Protein AF-A0A453RVG4-F1 (afdb_monomer)

Secondary structure (DSSP, 8-state):
---GGGSPPPEEE--HHHHHIIIIISTT-HHHHHHHHHGGGS-HHHHHHHHHHHHHT-GGG-SSHHHHHHHHHHHHHHHHHHSPP-SS--HHHHHHHHHHHHT----EEE---HHHHGGG--

pLDDT: mean 88.49, std 14.73, range [35.25, 98.69]

Radius of gyration: 17.5 Å; Cα contacts (8 Å, |Δi|>4): 106; chains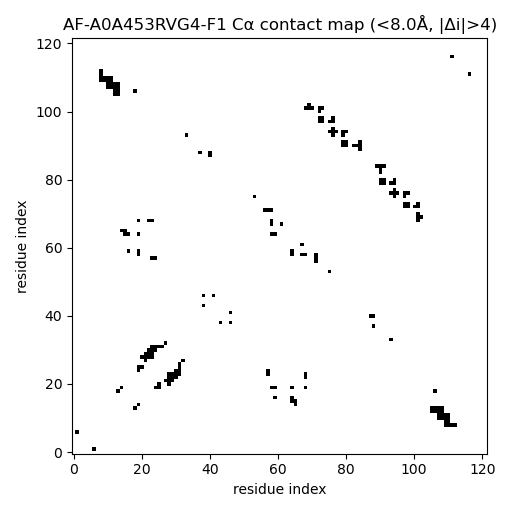: 1; bounding box: 36×41×45 Å

Foldseek 3Di:
DDDPVPDFFDKDWDDAPRLLCQDQNHDVHVVNVVLVLCVVPDDPVLSVVLVVVSVVLRLNPPPCSLLSSLVSLLVNLVSLVVDDDDPSHDSPVVSVVSNVVSPDPIDIDGDDDPVVVVVVPD

Sequence (122 aa):
FGDPKNAPPPLVRLTGRSLVSAIWKGEGSLVDELLQSIEHHVDEDVLTDLKDKIRLHDPSDSEDIEGDIRNSLLWLRDELRTLSCTYKCRHDAAADLIHMYAYTKCFFRARVSKSFLSFSQS

Solvent-accessible surface area (backbone atoms only — not comparable to full-atom values): 7192 Å² total; per-residue (Å²): 136,77,65,79,88,74,55,78,59,59,73,41,77,51,55,65,70,60,33,45,34,49,42,61,74,27,92,84,3,56,47,43,50,50,48,65,70,42,56,90,72,51,57,69,70,59,51,50,53,49,55,53,50,54,62,77,50,59,39,81,86,48,94,50,36,70,62,39,45,27,50,37,30,49,49,50,22,54,55,33,57,72,48,82,66,52,102,88,39,58,31,61,59,53,19,54,51,34,47,54,56,40,70,53,90,75,50,70,44,69,47,86,54,77,75,64,65,64,72,78,76,121

Mean predicted aligned error: 6.88 Å

Organism: Aegilops tauschii subsp. strangulata (NCBI:txid200361)

Structure (mmCIF, N/CA/C/O backbone):
data_AF-A0A453RVG4-F1
#
_entry.id   AF-A0A453RVG4-F1
#
loop_
_atom_site.group_PDB
_atom_site.id
_atom_site.type_symbol
_atom_site.label_atom_id
_atom_site.label_alt_id
_atom_site.label_comp_id
_atom_site.label_asym_id
_atom_site.label_entity_id
_atom_site.label_seq_id
_atom_site.pdbx_PDB_ins_code
_atom_site.Cartn_x
_atom_site.Cartn_y
_atom_site.Cartn_z
_atom_site.occupancy
_atom_site.B_iso_or_equiv
_atom_site.auth_seq_id
_atom_site.auth_comp_id
_atom_site.auth_asym_id
_atom_site.auth_atom_id
_atom_site.pdbx_PDB_model_num
ATOM 1 N N . PHE A 1 1 ? 18.967 -28.134 -22.139 1.00 50.00 1 PHE A N 1
ATOM 2 C CA . PHE A 1 1 ? 18.178 -26.890 -22.052 1.00 50.00 1 PHE A CA 1
ATOM 3 C C . PHE A 1 1 ? 17.138 -26.933 -23.163 1.00 50.00 1 PHE A C 1
ATOM 5 O O . PHE A 1 1 ? 17.523 -27.158 -24.302 1.00 50.00 1 PHE A O 1
ATOM 12 N N . GLY A 1 2 ? 15.850 -26.934 -22.799 1.00 63.25 2 GLY A N 1
ATOM 13 C CA . GLY A 1 2 ? 14.723 -27.284 -23.679 1.00 63.25 2 GLY A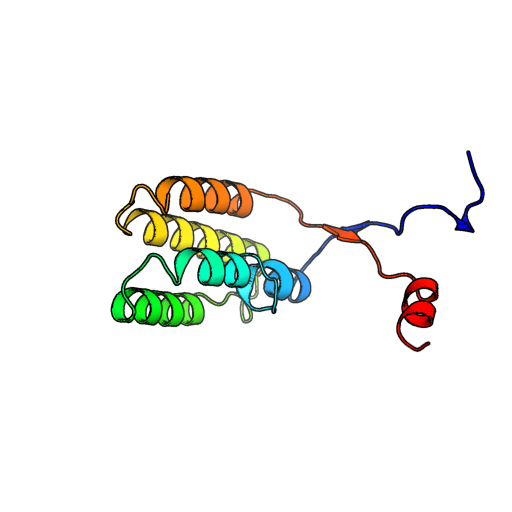 CA 1
ATOM 14 C C . GLY A 1 2 ? 14.350 -26.211 -24.707 1.00 63.25 2 GLY A C 1
ATOM 15 O O . GLY A 1 2 ? 14.928 -25.128 -24.706 1.00 63.25 2 GLY A O 1
ATOM 16 N N . ASP A 1 3 ? 13.392 -26.547 -25.579 1.00 73.56 3 ASP A N 1
ATOM 17 C CA . ASP A 1 3 ? 12.877 -25.692 -26.660 1.00 73.56 3 ASP A CA 1
ATOM 18 C C . ASP A 1 3 ? 12.598 -24.255 -26.158 1.00 73.56 3 ASP A C 1
ATOM 20 O O . ASP A 1 3 ? 11.823 -24.094 -25.208 1.00 73.56 3 ASP A O 1
ATOM 24 N N . PRO A 1 4 ? 13.183 -23.209 -26.780 1.00 69.19 4 PRO A N 1
ATOM 25 C CA . PRO A 1 4 ? 12.930 -21.804 -26.447 1.00 69.19 4 PRO A CA 1
ATOM 26 C C . PRO A 1 4 ? 11.446 -21.423 -26.401 1.00 69.19 4 PRO A C 1
ATOM 28 O O . PRO A 1 4 ? 11.079 -20.479 -25.704 1.00 69.19 4 PRO A O 1
ATOM 31 N N . LYS A 1 5 ? 10.580 -22.158 -27.111 1.00 71.19 5 LYS A N 1
ATOM 32 C CA . LYS A 1 5 ? 9.122 -21.961 -27.092 1.00 71.19 5 LYS A CA 1
ATOM 33 C C . LYS A 1 5 ? 8.468 -22.321 -25.754 1.00 71.19 5 LYS A C 1
ATOM 35 O O . LYS A 1 5 ? 7.394 -21.807 -25.464 1.00 71.19 5 LYS A O 1
ATOM 40 N N . ASN A 1 6 ? 9.116 -23.161 -24.947 1.00 73.31 6 ASN A N 1
ATOM 41 C CA . ASN A 1 6 ? 8.640 -23.598 -23.631 1.00 73.31 6 ASN A CA 1
ATOM 42 C C . ASN A 1 6 ? 9.287 -22.817 -22.475 1.00 73.31 6 ASN A C 1
ATOM 44 O O . ASN A 1 6 ? 9.089 -23.165 -21.311 1.00 73.31 6 ASN A O 1
ATOM 48 N N . ALA A 1 7 ? 10.094 -21.792 -22.768 1.00 74.62 7 ALA A N 1
ATOM 49 C CA . ALA A 1 7 ? 10.705 -20.974 -21.731 1.00 74.62 7 ALA A CA 1
ATOM 50 C C . ALA A 1 7 ? 9.638 -20.130 -21.003 1.00 74.62 7 ALA A C 1
ATOM 52 O O . ALA A 1 7 ? 8.734 -19.593 -21.655 1.00 74.62 7 ALA A O 1
ATOM 53 N N . PRO A 1 8 ? 9.729 -19.977 -19.666 1.00 75.06 8 PRO A N 1
ATOM 54 C C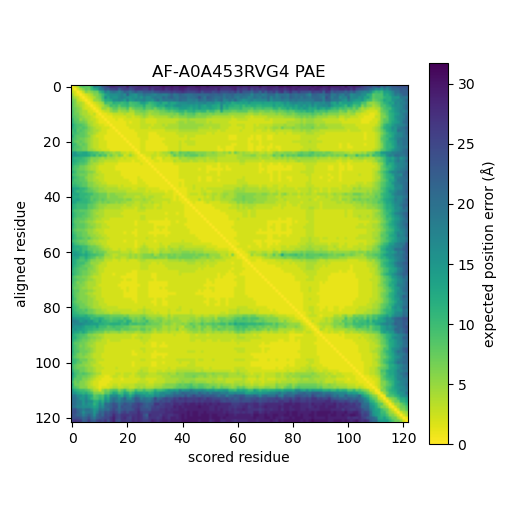A . PRO A 1 8 ? 8.829 -19.100 -18.933 1.00 75.06 8 PRO A CA 1
ATOM 55 C C . PRO A 1 8 ? 8.965 -17.657 -19.446 1.00 75.06 8 PRO A C 1
ATOM 57 O O . PRO A 1 8 ? 10.058 -17.252 -19.862 1.00 75.06 8 PRO A O 1
ATOM 60 N N . PRO A 1 9 ? 7.882 -16.863 -19.428 1.00 82.94 9 PRO A N 1
ATOM 61 C CA . PRO A 1 9 ? 7.944 -15.504 -19.935 1.00 82.94 9 PRO A CA 1
ATOM 62 C C . PRO A 1 9 ? 8.956 -14.653 -19.151 1.00 82.94 9 PRO A C 1
ATOM 64 O O . PRO A 1 9 ? 9.092 -14.823 -17.937 1.00 82.94 9 PRO A O 1
ATOM 67 N N . PRO A 1 10 ? 9.659 -13.715 -19.811 1.00 86.25 10 PRO A N 1
ATOM 68 C CA . PRO A 1 10 ? 10.669 -12.905 -19.144 1.00 86.25 10 PRO A CA 1
ATOM 69 C C . PRO A 1 10 ? 10.037 -11.997 -18.083 1.00 86.25 10 PRO A C 1
ATOM 71 O O . PRO A 1 10 ? 8.952 -11.449 -18.288 1.00 86.25 10 PRO A O 1
ATOM 74 N N . LEU A 1 11 ? 10.739 -11.804 -16.967 1.00 91.06 11 LEU A N 1
ATOM 75 C CA . LEU A 1 11 ? 10.361 -10.837 -15.938 1.00 91.06 11 LEU A CA 1
ATOM 76 C C . LEU A 1 11 ? 10.737 -9.419 -16.378 1.00 91.06 11 LEU A C 1
ATOM 78 O O . LEU A 1 11 ? 11.821 -9.185 -16.912 1.00 91.06 11 LEU A O 1
ATOM 82 N N . VAL A 1 12 ? 9.846 -8.467 -16.123 1.00 92.75 12 VAL A N 1
ATOM 83 C CA . VAL A 1 12 ? 10.044 -7.043 -16.402 1.00 92.75 12 VAL A CA 1
ATOM 84 C C . VAL A 1 12 ? 9.914 -6.277 -15.095 1.00 92.75 12 VAL A C 1
ATOM 86 O O . VAL A 1 12 ? 8.958 -6.495 -14.348 1.00 92.75 12 VAL A O 1
ATOM 89 N N . ARG A 1 13 ? 10.876 -5.391 -14.813 1.00 94.75 13 ARG A N 1
ATOM 90 C CA . ARG A 1 13 ? 10.814 -4.499 -13.651 1.00 94.75 13 ARG A CA 1
ATOM 91 C C . ARG A 1 13 ? 9.668 -3.503 -13.832 1.00 94.75 13 ARG A C 1
ATOM 93 O O . ARG A 1 13 ? 9.552 -2.886 -14.889 1.00 94.75 13 ARG A O 1
ATOM 100 N N . LEU A 1 14 ? 8.854 -3.338 -12.798 1.00 94.75 14 LEU A N 1
ATOM 101 C CA . LEU A 1 14 ? 7.820 -2.315 -12.729 1.00 94.75 14 LEU A CA 1
ATOM 102 C C . LEU A 1 14 ? 8.445 -0.974 -12.343 1.00 94.75 14 LEU A C 1
ATOM 104 O O . LEU A 1 14 ? 9.258 -0.902 -11.422 1.00 94.75 14 LEU A O 1
ATOM 108 N N . THR A 1 15 ? 8.053 0.080 -13.054 1.00 92.56 15 THR A N 1
ATOM 109 C CA . THR A 1 15 ? 8.484 1.463 -12.809 1.00 92.56 15 THR A CA 1
ATOM 110 C C . THR A 1 15 ? 7.338 2.439 -13.093 1.00 92.56 15 THR A C 1
ATOM 112 O O . THR A 1 15 ? 6.368 2.105 -13.793 1.00 92.56 15 THR A O 1
ATOM 115 N N . GLY A 1 16 ? 7.433 3.650 -12.535 1.00 93.12 16 GLY A N 1
ATOM 116 C CA . GLY A 1 16 ? 6.469 4.733 -12.745 1.00 93.12 16 GLY A CA 1
ATOM 117 C C . GLY A 1 16 ? 5.013 4.297 -12.541 1.00 93.12 16 GLY A C 1
ATOM 118 O O . GLY A 1 16 ? 4.688 3.584 -11.595 1.00 93.12 16 GLY A O 1
ATOM 119 N N . ARG A 1 17 ? 4.125 4.654 -13.479 1.00 92.31 17 ARG A N 1
ATOM 120 C CA . ARG A 1 17 ? 2.685 4.335 -13.392 1.00 92.31 17 ARG A CA 1
ATOM 121 C C . ARG A 1 17 ? 2.366 2.842 -13.272 1.00 92.31 17 ARG A C 1
ATOM 123 O O . ARG A 1 17 ? 1.385 2.486 -12.630 1.00 92.31 17 ARG A O 1
ATOM 130 N N . SER A 1 18 ? 3.171 1.967 -13.881 1.00 93.44 18 SER A N 1
ATOM 131 C CA . SER A 1 18 ? 2.948 0.514 -13.785 1.00 93.44 18 SER A CA 1
ATOM 132 C C . SER A 1 18 ? 3.202 -0.015 -12.373 1.00 93.44 18 SER A C 1
ATOM 134 O O . SER A 1 18 ? 2.515 -0.931 -11.930 1.00 93.44 18 SER A O 1
ATOM 136 N N . LEU A 1 19 ? 4.147 0.602 -11.657 1.00 95.50 19 LEU A N 1
ATOM 137 C CA . LEU A 1 19 ? 4.419 0.302 -10.260 1.00 95.50 19 LEU A CA 1
ATOM 138 C C . LEU A 1 19 ? 3.280 0.815 -9.368 1.00 95.50 19 LEU A C 1
ATOM 140 O O . LEU A 1 19 ? 2.751 0.042 -8.577 1.00 95.50 19 LEU A O 1
ATOM 144 N N . VAL A 1 20 ? 2.827 2.060 -9.570 1.00 96.44 20 VAL A N 1
ATOM 145 C CA . VAL A 1 20 ? 1.664 2.616 -8.848 1.00 96.44 20 VAL A CA 1
ATOM 146 C C . VAL A 1 20 ? 0.424 1.744 -9.044 1.00 96.44 20 VAL A C 1
ATOM 148 O O . VAL A 1 20 ? -0.274 1.430 -8.087 1.00 96.44 20 VAL A O 1
ATOM 151 N N . SER A 1 21 ? 0.162 1.295 -10.273 1.00 95.44 21 SER A N 1
ATOM 152 C CA . SER A 1 21 ? -0.977 0.418 -10.560 1.00 95.44 21 SER A CA 1
ATOM 153 C C . SER A 1 21 ? -0.874 -0.935 -9.859 1.00 95.44 21 SER A C 1
ATOM 155 O O . SER A 1 21 ? -1.900 -1.464 -9.455 1.00 95.44 21 SER A O 1
ATOM 157 N N . ALA A 1 22 ? 0.323 -1.512 -9.742 1.00 95.38 22 ALA A N 1
ATOM 158 C CA . ALA A 1 22 ? 0.505 -2.817 -9.110 1.00 95.38 22 ALA A CA 1
ATOM 159 C C . ALA A 1 22 ? 0.464 -2.750 -7.577 1.00 95.38 22 ALA A C 1
ATOM 161 O O . ALA A 1 22 ? 0.123 -3.735 -6.931 1.00 95.38 22 ALA A O 1
ATOM 162 N N . ILE A 1 23 ? 0.822 -1.606 -6.993 1.00 96.94 23 ILE A N 1
ATOM 163 C CA . ILE A 1 23 ? 0.916 -1.456 -5.540 1.00 96.94 23 ILE A CA 1
ATOM 164 C C . ILE A 1 23 ? -0.310 -0.747 -4.956 1.00 96.94 23 ILE A C 1
ATOM 166 O O . ILE A 1 23 ? -0.839 -1.227 -3.963 1.00 96.94 23 ILE A O 1
ATOM 170 N N . TRP A 1 24 ? -0.773 0.355 -5.555 1.00 97.12 24 TRP A N 1
ATOM 171 C CA . TRP A 1 24 ? -1.694 1.291 -4.895 1.00 97.12 24 TRP A CA 1
ATOM 172 C C . TRP A 1 24 ? -3.141 1.285 -5.410 1.00 97.12 24 TRP A C 1
ATOM 174 O O . TRP A 1 24 ? -4.056 1.375 -4.601 1.00 97.12 24 TRP A O 1
ATOM 184 N N . LYS A 1 25 ? -3.374 1.246 -6.734 1.00 90.06 25 LYS A N 1
ATOM 185 C CA . LYS A 1 25 ? -4.696 1.622 -7.301 1.00 90.06 25 LYS A CA 1
ATOM 186 C C . LYS A 1 25 ? -5.269 0.743 -8.417 1.00 90.06 25 LYS A C 1
ATOM 188 O O . LYS A 1 25 ? -6.232 1.132 -9.073 1.00 90.06 25 LYS A O 1
ATOM 193 N N . GLY A 1 26 ? -4.651 -0.397 -8.701 1.00 87.00 26 GLY A N 1
ATOM 194 C CA . GLY A 1 26 ? -5.191 -1.375 -9.648 1.00 87.00 26 GLY A CA 1
ATOM 195 C C . GLY A 1 26 ? -6.088 -2.393 -8.952 1.00 87.00 26 GLY A C 1
ATOM 196 O O . GLY A 1 26 ? -5.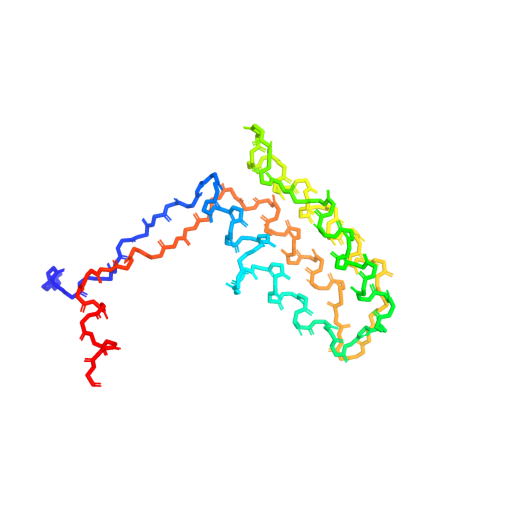876 -2.694 -7.779 1.00 87.00 26 GLY A O 1
ATOM 197 N N . GLU A 1 27 ? -7.038 -2.964 -9.689 1.00 92.88 27 GLU A N 1
ATOM 198 C CA . GLU A 1 27 ? -7.666 -4.226 -9.284 1.00 92.88 27 GLU A CA 1
ATOM 199 C C . GLU A 1 27 ? -6.575 -5.293 -9.113 1.00 92.88 27 GLU A C 1
ATOM 201 O O . GLU A 1 27 ? -5.703 -5.444 -9.982 1.00 92.88 27 GLU A O 1
ATOM 206 N N . GLY A 1 28 ? -6.588 -5.983 -7.972 1.00 94.25 28 GLY A N 1
ATOM 207 C CA . GLY A 1 28 ? -5.533 -6.929 -7.603 1.00 94.25 28 GLY A CA 1
ATOM 208 C C . GLY A 1 28 ? -4.187 -6.254 -7.317 1.00 94.25 28 GLY A C 1
ATOM 209 O O . GLY A 1 28 ? -3.131 -6.874 -7.439 1.00 94.25 28 GLY A O 1
ATOM 210 N N . SER A 1 29 ? -4.191 -4.954 -7.009 1.00 96.75 29 SER A N 1
ATOM 211 C CA . SER A 1 29 ? -3.018 -4.309 -6.422 1.00 96.75 29 SER A CA 1
ATOM 212 C C . SER A 1 29 ? -2.850 -4.728 -4.968 1.00 96.75 29 SER A C 1
ATOM 214 O O . SER A 1 29 ? -3.802 -5.148 -4.316 1.00 96.75 29 SER A O 1
ATOM 216 N N . LEU A 1 30 ? -1.639 -4.562 -4.435 1.00 97.12 30 LEU A N 1
ATOM 217 C CA . LEU A 1 30 ? -1.350 -4.883 -3.036 1.00 97.12 30 LEU A CA 1
ATOM 218 C C . LEU A 1 30 ? -2.338 -4.217 -2.061 1.00 97.12 30 LEU A C 1
ATOM 220 O O . LEU A 1 30 ? -2.821 -4.867 -1.137 1.00 97.12 30 LEU A O 1
ATOM 224 N N . VAL A 1 31 ? -2.617 -2.924 -2.248 1.00 97.75 31 VAL A N 1
ATOM 225 C CA . VAL A 1 31 ? -3.528 -2.169 -1.374 1.00 97.75 31 VAL A CA 1
ATOM 226 C C . VAL A 1 31 ? -4.982 -2.610 -1.556 1.00 97.75 31 VAL A C 1
ATOM 228 O O . VAL A 1 31 ? -5.705 -2.703 -0.568 1.00 97.75 31 VAL A O 1
ATOM 231 N N . ASP A 1 32 ? -5.399 -2.931 -2.781 1.00 97.00 32 ASP A N 1
ATOM 232 C CA . ASP A 1 32 ? -6.739 -3.460 -3.060 1.00 97.00 32 ASP A CA 1
ATOM 233 C C . ASP A 1 32 ? -6.963 -4.820 -2.375 1.00 97.00 32 ASP A C 1
ATOM 235 O O . ASP A 1 32 ? -7.914 -4.982 -1.611 1.00 97.00 32 ASP A O 1
ATOM 239 N N . GLU A 1 33 ? -6.034 -5.768 -2.542 1.00 96.62 33 GLU A N 1
ATOM 240 C CA . GLU A 1 33 ? -6.111 -7.085 -1.895 1.00 96.62 33 GLU A CA 1
ATOM 241 C C . GLU A 1 33 ? -6.072 -6.979 -0.364 1.00 96.62 33 GLU A C 1
ATOM 243 O O . GLU A 1 33 ? -6.812 -7.676 0.337 1.00 96.62 33 GLU A O 1
ATOM 248 N N . LEU A 1 34 ? -5.249 -6.071 0.173 1.00 95.69 34 LEU A N 1
ATOM 249 C CA . LEU A 1 34 ? -5.224 -5.787 1.604 1.00 95.69 34 LEU A CA 1
ATOM 250 C C . LEU A 1 34 ? -6.595 -5.302 2.090 1.00 95.69 34 LEU A C 1
ATOM 252 O O . LEU A 1 34 ? -7.103 -5.840 3.075 1.00 95.69 34 LEU A O 1
ATOM 256 N N . LEU A 1 35 ? -7.198 -4.317 1.418 1.00 95.00 35 LEU A N 1
ATOM 257 C CA . LEU A 1 35 ? -8.502 -3.773 1.801 1.00 95.00 35 LEU A CA 1
ATOM 258 C C . LEU A 1 35 ? -9.590 -4.849 1.773 1.00 95.00 35 LEU A C 1
ATOM 260 O O . LEU A 1 35 ? -10.333 -4.978 2.745 1.00 95.00 35 LEU A O 1
ATOM 264 N N . GLN A 1 36 ? -9.630 -5.669 0.722 1.00 94.06 36 GLN A N 1
ATOM 265 C CA . GLN A 1 36 ? -10.562 -6.798 0.619 1.00 94.06 36 GLN A CA 1
ATOM 266 C C . GLN A 1 36 ? -10.373 -7.803 1.766 1.00 94.06 36 GLN A C 1
ATOM 268 O O . GLN A 1 36 ? -11.348 -8.323 2.314 1.00 94.06 36 GLN A O 1
ATOM 273 N N . SER A 1 37 ? -9.123 -8.054 2.173 1.00 91.56 37 SER A N 1
ATOM 274 C CA . SER A 1 37 ? -8.819 -8.990 3.260 1.00 91.56 37 SER A CA 1
ATOM 275 C C . SER A 1 37 ? -9.266 -8.497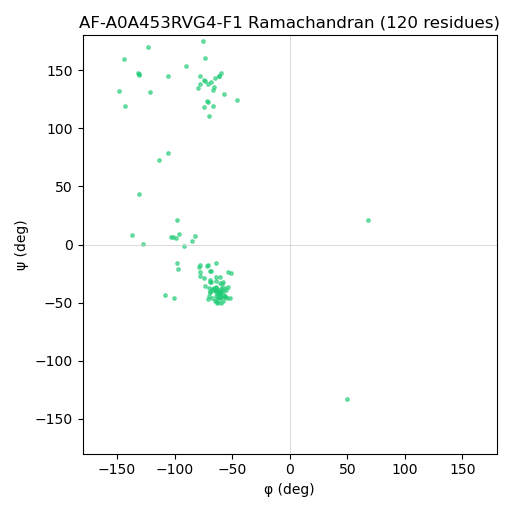 4.641 1.00 91.56 37 SER A C 1
ATOM 277 O O . SER A 1 37 ? -9.619 -9.317 5.487 1.00 91.56 37 SER A O 1
ATOM 279 N N . ILE A 1 38 ? -9.284 -7.179 4.879 1.00 91.38 38 ILE A N 1
ATOM 280 C CA . ILE A 1 38 ? -9.659 -6.600 6.180 1.00 91.38 38 ILE A CA 1
ATOM 281 C C . ILE A 1 38 ? -11.112 -6.123 6.247 1.00 91.38 38 ILE A C 1
ATOM 283 O O . ILE A 1 38 ? -11.621 -5.923 7.346 1.00 91.38 38 ILE A O 1
ATOM 287 N N . GLU A 1 39 ? -11.791 -5.964 5.109 1.00 92.44 39 GLU A N 1
ATOM 288 C CA . GLU A 1 39 ? -13.147 -5.401 5.010 1.00 92.44 39 GLU A CA 1
ATOM 289 C C . GLU A 1 39 ? -14.169 -6.100 5.918 1.00 92.44 39 GLU A C 1
ATOM 291 O O . GLU A 1 39 ? -14.999 -5.448 6.539 1.00 92.44 39 GLU A O 1
ATOM 296 N N . HIS A 1 40 ? -14.064 -7.420 6.082 1.00 89.81 40 HIS A N 1
ATOM 297 C CA . HIS A 1 40 ? -14.975 -8.213 6.920 1.00 89.81 40 HIS A CA 1
ATOM 298 C C . HIS A 1 40 ? -14.583 -8.244 8.408 1.00 89.81 40 HIS A C 1
ATOM 300 O O . HIS A 1 40 ? -15.165 -8.990 9.205 1.00 89.81 40 HIS A O 1
ATOM 306 N N . HIS A 1 41 ? -13.532 -7.519 8.779 1.00 90.75 41 HIS A N 1
ATOM 307 C CA . HIS A 1 41 ? -12.895 -7.591 10.091 1.00 90.75 41 HIS A CA 1
ATOM 308 C C . HIS A 1 41 ? -12.755 -6.231 10.775 1.00 90.75 41 HIS A C 1
ATOM 310 O O . HIS A 1 41 ? -12.239 -6.177 11.891 1.00 90.75 41 HIS A O 1
ATOM 316 N N . VAL A 1 42 ? -13.223 -5.165 10.128 1.00 90.94 42 VAL A N 1
ATOM 317 C CA . VAL A 1 42 ? -13.145 -3.778 10.588 1.00 90.94 42 VAL A CA 1
ATOM 318 C C . VAL A 1 42 ? -14.532 -3.145 10.462 1.00 90.94 42 VAL A C 1
ATOM 320 O O . VAL A 1 42 ? -15.290 -3.498 9.560 1.00 90.94 42 VAL A O 1
ATOM 323 N N . ASP A 1 43 ? -14.871 -2.226 11.367 1.00 93.00 43 ASP A N 1
ATOM 324 C CA . ASP A 1 43 ? -16.130 -1.478 11.305 1.00 93.00 43 ASP A CA 1
ATOM 325 C C . ASP A 1 43 ? -16.218 -0.640 10.017 1.00 93.00 43 ASP A C 1
ATOM 327 O O . ASP A 1 43 ? -15.219 -0.086 9.552 1.00 93.00 43 ASP A O 1
ATOM 331 N N . GLU A 1 44 ? -17.422 -0.510 9.454 1.00 94.38 44 GLU A N 1
ATOM 332 C CA . GLU A 1 44 ? -17.653 0.154 8.161 1.00 94.38 44 GLU A CA 1
ATOM 333 C C . GLU A 1 44 ? -17.172 1.614 8.143 1.00 94.38 44 GLU A C 1
ATOM 335 O O . GLU A 1 44 ? -16.539 2.043 7.176 1.00 94.38 44 GLU A O 1
ATOM 340 N N . ASP A 1 45 ? -17.394 2.357 9.230 1.00 96.00 45 ASP A N 1
ATOM 341 C CA . ASP A 1 45 ? -16.942 3.747 9.362 1.00 96.00 45 ASP A CA 1
ATOM 342 C C . ASP A 1 45 ? -15.408 3.848 9.353 1.00 96.00 45 ASP A C 1
ATOM 344 O O . ASP A 1 45 ? -14.835 4.713 8.690 1.00 96.00 45 ASP A O 1
ATOM 348 N N . VAL A 1 46 ? -14.728 2.923 10.040 1.00 94.25 46 VAL A N 1
ATOM 349 C CA . VAL A 1 46 ? -13.259 2.863 10.096 1.00 94.25 46 VAL A CA 1
ATOM 350 C C . VAL A 1 46 ? -12.687 2.463 8.737 1.00 94.25 46 VAL A C 1
ATOM 352 O O . VAL A 1 46 ? -11.697 3.036 8.282 1.00 94.25 46 VAL A O 1
ATOM 355 N N . LEU A 1 47 ? -13.319 1.504 8.056 1.00 95.19 47 LEU A N 1
ATOM 356 C CA . LEU A 1 47 ? -12.926 1.099 6.710 1.00 95.19 47 LEU A CA 1
ATOM 357 C C . LEU A 1 47 ? -13.117 2.238 5.699 1.00 95.19 47 LEU A C 1
ATOM 359 O O . LEU A 1 47 ? -12.280 2.414 4.814 1.00 95.19 47 LEU A O 1
ATOM 363 N N . THR A 1 48 ? -14.202 3.001 5.824 1.00 96.81 48 THR A N 1
ATOM 364 C CA . THR A 1 48 ? -14.490 4.152 4.961 1.00 96.81 48 THR A CA 1
ATOM 365 C C . THR A 1 48 ? -13.452 5.254 5.156 1.00 96.81 48 THR A C 1
ATOM 367 O O . THR A 1 48 ? -12.850 5.687 4.175 1.00 96.81 48 THR A O 1
ATOM 370 N N . ASP A 1 49 ? -13.150 5.622 6.405 1.00 96.94 49 ASP A N 1
ATOM 371 C CA . ASP A 1 49 ? -12.084 6.582 6.731 1.00 96.94 49 ASP A CA 1
ATOM 372 C C . ASP A 1 49 ? -10.720 6.132 6.180 1.00 96.94 49 ASP A C 1
ATOM 374 O O . ASP A 1 49 ? -10.007 6.909 5.541 1.00 96.94 49 ASP A O 1
ATOM 378 N N . LEU A 1 50 ? -10.376 4.849 6.337 1.00 96.62 50 LEU A N 1
ATOM 379 C CA . LEU A 1 50 ? -9.142 4.295 5.783 1.00 96.62 50 LEU A CA 1
ATOM 380 C C . LEU A 1 50 ? -9.109 4.383 4.248 1.00 96.62 50 LEU A C 1
ATOM 382 O O . LEU A 1 50 ? -8.092 4.791 3.683 1.00 96.62 50 LEU A O 1
ATOM 386 N N . LYS A 1 51 ? -10.206 4.027 3.563 1.00 96.81 51 LYS A N 1
ATOM 387 C CA . LYS A 1 51 ? -10.327 4.131 2.097 1.00 96.81 51 LYS A CA 1
ATOM 388 C C . LYS A 1 51 ? -10.159 5.584 1.631 1.00 96.81 51 LYS A C 1
ATOM 390 O O . LYS A 1 51 ? -9.472 5.815 0.633 1.00 96.81 51 LYS A O 1
ATOM 395 N N . ASP A 1 52 ? -10.723 6.553 2.347 1.00 97.81 52 ASP A N 1
AT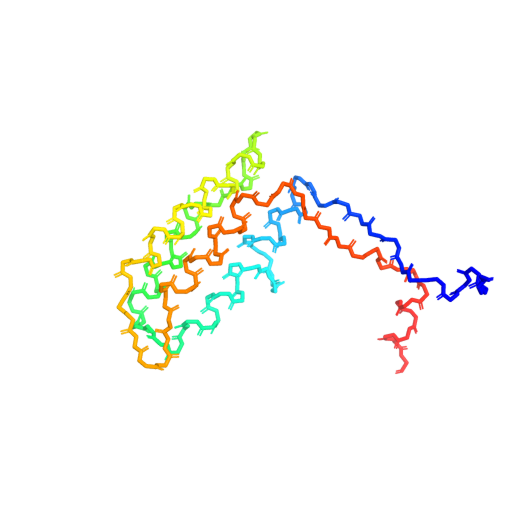OM 396 C CA . ASP A 1 52 ? -10.590 7.977 2.025 1.00 97.81 52 ASP A CA 1
ATOM 397 C C . ASP A 1 52 ? -9.159 8.478 2.228 1.00 97.81 52 ASP A C 1
ATOM 399 O O . ASP A 1 52 ? -8.587 9.106 1.333 1.00 97.81 52 ASP A O 1
ATOM 403 N N . LYS A 1 53 ? -8.523 8.129 3.348 1.00 97.81 53 LYS A N 1
ATOM 404 C CA . LYS A 1 53 ? -7.116 8.463 3.586 1.00 97.81 53 LYS A CA 1
ATOM 405 C C . LYS A 1 53 ? -6.191 7.832 2.541 1.00 97.81 53 LYS A C 1
ATOM 407 O O . LYS A 1 53 ? -5.328 8.516 2.003 1.00 97.81 53 LYS A O 1
ATOM 412 N N . ILE A 1 54 ? -6.397 6.565 2.170 1.00 97.31 54 ILE A N 1
ATOM 413 C CA . ILE A 1 54 ? -5.613 5.897 1.113 1.00 97.31 54 ILE A CA 1
ATOM 414 C C . ILE A 1 54 ? -5.684 6.672 -0.212 1.00 97.31 54 ILE A C 1
ATOM 416 O O . ILE A 1 54 ? -4.676 6.783 -0.913 1.00 97.31 54 ILE A O 1
ATOM 420 N N . ARG A 1 55 ? -6.839 7.258 -0.553 1.00 96.38 55 ARG A N 1
ATOM 421 C CA . ARG A 1 55 ? -6.971 8.106 -1.752 1.00 96.38 55 ARG A CA 1
ATOM 422 C C . ARG A 1 55 ? -6.145 9.387 -1.655 1.00 96.38 55 ARG A C 1
ATOM 424 O O . ARG A 1 55 ? -5.577 9.806 -2.656 1.00 96.38 55 ARG A O 1
ATOM 431 N N . LEU A 1 56 ? -6.054 9.990 -0.469 1.00 96.81 56 LEU A N 1
ATOM 432 C CA . LEU A 1 56 ? -5.236 11.187 -0.231 1.00 96.81 56 LEU A CA 1
ATOM 433 C C . LEU A 1 56 ? -3.728 10.906 -0.306 1.00 96.81 56 LEU A C 1
ATOM 435 O O . LEU A 1 56 ? -2.950 11.817 -0.572 1.00 96.81 56 LEU A O 1
ATOM 439 N N . HIS A 1 57 ? -3.325 9.653 -0.100 1.00 97.06 57 HIS A N 1
ATOM 440 C CA . HIS A 1 57 ? -1.938 9.199 -0.173 1.00 97.06 57 HIS A CA 1
ATOM 441 C C . HIS A 1 57 ? -1.579 8.551 -1.528 1.00 97.06 57 HIS A C 1
ATOM 443 O O . HIS A 1 57 ? -0.600 7.804 -1.608 1.00 97.06 57 HIS A O 1
ATOM 449 N N . ASP A 1 58 ? -2.338 8.824 -2.600 1.00 96.00 58 ASP A N 1
ATOM 450 C CA . ASP A 1 58 ? -2.045 8.327 -3.954 1.00 96.00 58 ASP A CA 1
ATOM 451 C C . ASP A 1 58 ? -0.748 8.948 -4.529 1.00 96.00 58 ASP A C 1
ATOM 453 O O . ASP A 1 58 ? -0.688 10.160 -4.739 1.00 96.00 58 ASP A O 1
ATOM 457 N N . PRO A 1 59 ? 0.284 8.141 -4.851 1.00 95.31 59 PRO A N 1
ATOM 458 C CA . PRO A 1 59 ? 1.565 8.629 -5.370 1.00 95.31 59 PRO A CA 1
ATOM 459 C C . PRO A 1 59 ? 1.565 8.907 -6.888 1.00 95.31 59 PRO A C 1
ATOM 461 O O . PRO A 1 59 ? 2.619 9.132 -7.482 1.00 95.31 59 PRO A O 1
ATOM 464 N N . SER A 1 60 ? 0.410 8.840 -7.558 1.00 93.62 60 SER A N 1
ATOM 465 C CA . SER A 1 60 ? 0.303 8.908 -9.026 1.00 93.62 60 SER A CA 1
ATOM 466 C C . SER A 1 60 ? 0.817 10.192 -9.667 1.00 93.62 60 SER A C 1
ATOM 468 O O . SER A 1 60 ? 1.312 10.132 -10.795 1.00 93.62 60 SER A O 1
ATOM 470 N N . ASP A 1 61 ? 0.682 11.317 -8.969 1.00 91.19 61 ASP A N 1
ATOM 471 C CA . ASP A 1 61 ? 1.028 12.647 -9.481 1.00 91.19 61 ASP A CA 1
ATOM 472 C C . ASP A 1 61 ? 2.436 13.096 -9.049 1.00 91.19 61 ASP A C 1
ATOM 474 O O . ASP A 1 61 ? 2.826 14.240 -9.273 1.00 91.19 61 ASP A O 1
ATOM 478 N N . SER A 1 62 ? 3.213 12.193 -8.444 1.00 91.06 62 SER A N 1
ATOM 479 C CA . SER A 1 62 ? 4.562 12.478 -7.960 1.00 91.06 62 SER A CA 1
ATOM 480 C C . SER A 1 62 ? 5.614 12.494 -9.071 1.00 91.06 62 SER A C 1
ATOM 482 O O . SER A 1 62 ? 5.591 11.679 -9.998 1.00 91.06 62 SER A O 1
ATOM 484 N N . GLU A 1 63 ? 6.601 13.380 -8.929 1.00 91.62 63 GLU A N 1
ATOM 485 C CA . GLU A 1 63 ? 7.833 13.359 -9.726 1.00 91.62 63 GLU A CA 1
ATOM 486 C C . GLU A 1 63 ? 8.788 12.230 -9.283 1.00 91.62 63 GLU A C 1
ATOM 488 O O . GLU A 1 63 ? 9.509 11.679 -10.117 1.00 91.62 63 GLU A O 1
ATOM 493 N N . ASP A 1 64 ? 8.750 11.830 -8.002 1.00 94.88 64 ASP A N 1
ATOM 494 C CA . ASP A 1 64 ? 9.491 10.694 -7.432 1.00 94.88 64 ASP A CA 1
ATOM 495 C C . ASP A 1 64 ? 8.526 9.585 -6.988 1.00 94.88 64 ASP A C 1
ATOM 497 O O . ASP A 1 64 ? 8.293 9.335 -5.804 1.00 94.88 64 ASP A O 1
ATOM 501 N N . ILE A 1 65 ? 7.961 8.887 -7.975 1.00 93.75 65 ILE A N 1
ATOM 502 C CA . ILE A 1 65 ? 6.994 7.803 -7.751 1.00 93.75 65 ILE A CA 1
ATOM 503 C C . ILE A 1 65 ? 7.541 6.713 -6.815 1.00 93.75 65 ILE A C 1
ATOM 505 O O . ILE A 1 65 ? 6.784 6.163 -6.017 1.00 93.75 65 ILE A O 1
ATOM 509 N N . GLU A 1 66 ? 8.823 6.346 -6.921 1.00 93.44 66 GLU A N 1
ATOM 510 C CA . GLU A 1 66 ? 9.385 5.281 -6.078 1.00 93.44 66 GLU A CA 1
ATOM 511 C C . GLU A 1 66 ? 9.496 5.741 -4.615 1.00 93.44 66 GLU A C 1
ATOM 513 O O . GLU A 1 66 ? 9.107 4.996 -3.707 1.00 93.44 66 GLU A O 1
ATOM 518 N N . GLY A 1 67 ? 9.973 6.970 -4.386 1.00 95.38 67 GLY A N 1
ATOM 519 C CA . GLY A 1 67 ? 10.028 7.582 -3.060 1.00 95.38 67 GLY A CA 1
ATOM 520 C C . GLY A 1 67 ? 8.649 7.745 -2.425 1.00 95.38 67 GLY A C 1
ATOM 521 O O . GLY A 1 67 ? 8.457 7.358 -1.268 1.00 95.38 67 GLY A O 1
ATOM 522 N N . ASP A 1 68 ? 7.668 8.226 -3.186 1.00 96.62 68 ASP A N 1
ATOM 523 C CA . ASP A 1 68 ? 6.321 8.456 -2.665 1.00 96.62 68 ASP A CA 1
ATOM 524 C C . ASP A 1 68 ? 5.535 7.168 -2.451 1.00 96.62 68 ASP A C 1
ATOM 526 O O . ASP A 1 68 ? 4.877 7.047 -1.423 1.00 96.62 68 ASP A O 1
ATOM 530 N N . ILE A 1 69 ? 5.683 6.143 -3.300 1.00 97.00 69 ILE A N 1
ATOM 531 C CA . ILE A 1 69 ? 5.141 4.807 -2.991 1.00 97.00 69 ILE A CA 1
ATOM 532 C C . ILE A 1 69 ? 5.694 4.306 -1.659 1.00 97.00 69 ILE A C 1
ATOM 534 O O . ILE A 1 69 ? 4.941 3.797 -0.828 1.00 97.00 69 ILE A O 1
ATOM 538 N N . ARG A 1 70 ? 7.003 4.452 -1.429 1.00 97.44 70 ARG A N 1
ATOM 539 C CA . ARG A 1 70 ? 7.603 4.057 -0.155 1.00 97.44 70 ARG A CA 1
ATOM 540 C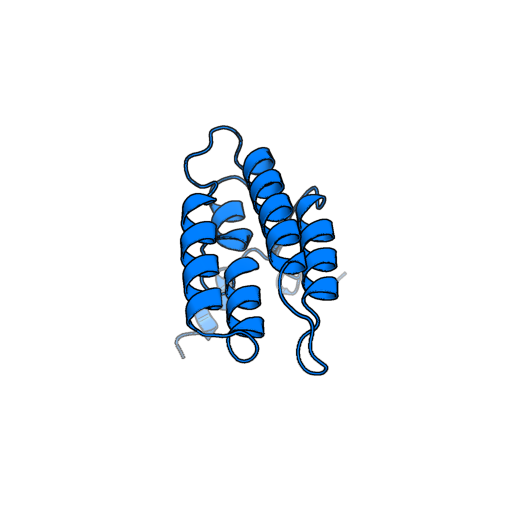 C . ARG A 1 70 ? 6.993 4.844 1.006 1.00 97.44 70 ARG A C 1
ATOM 542 O O . ARG A 1 70 ? 6.660 4.234 2.021 1.00 97.44 70 ARG A O 1
ATOM 549 N N . ASN A 1 71 ? 6.847 6.160 0.881 1.00 98.06 71 ASN A N 1
ATOM 550 C CA . ASN A 1 71 ? 6.274 6.999 1.936 1.00 98.06 71 ASN A CA 1
ATOM 551 C C . ASN A 1 71 ? 4.806 6.640 2.213 1.00 98.06 71 ASN A C 1
ATOM 553 O O . ASN A 1 71 ? 4.443 6.452 3.373 1.00 98.06 71 ASN A O 1
ATOM 557 N N . SER A 1 72 ? 3.997 6.447 1.171 1.00 98.25 72 SER A N 1
ATOM 558 C CA . SER A 1 72 ? 2.597 6.031 1.284 1.00 98.25 72 SER A CA 1
ATOM 559 C C . SER A 1 72 ? 2.453 4.647 1.921 1.00 98.25 72 SER A C 1
ATOM 561 O O . SER A 1 72 ? 1.595 4.455 2.779 1.00 98.25 72 SER A O 1
ATOM 563 N N . LEU A 1 73 ? 3.325 3.685 1.594 1.00 98.44 73 LEU A N 1
ATOM 564 C CA . LEU A 1 73 ? 3.336 2.375 2.258 1.00 98.44 73 LEU A CA 1
ATOM 565 C C . LEU A 1 73 ? 3.756 2.475 3.733 1.00 98.44 73 LEU A C 1
ATOM 567 O O . LEU A 1 73 ? 3.183 1.793 4.578 1.00 98.44 73 LEU A O 1
ATOM 571 N N . LEU A 1 74 ? 4.735 3.317 4.076 1.00 98.69 74 LEU A N 1
ATOM 572 C CA . LEU A 1 74 ? 5.124 3.526 5.477 1.00 98.69 74 LEU A CA 1
ATOM 573 C C . LEU A 1 74 ? 4.008 4.172 6.295 1.00 98.69 74 LEU A C 1
ATOM 575 O O . LEU A 1 74 ? 3.791 3.764 7.434 1.00 98.69 74 LEU A O 1
ATOM 579 N N . TRP A 1 75 ? 3.294 5.126 5.703 1.00 98.62 75 TRP A N 1
ATOM 580 C CA . TRP A 1 75 ? 2.100 5.704 6.302 1.00 98.62 75 TRP A CA 1
ATOM 581 C C . TRP A 1 75 ? 1.008 4.642 6.496 1.00 98.62 75 TRP A C 1
ATOM 583 O O . TRP A 1 75 ? 0.515 4.475 7.607 1.00 98.62 75 TRP A O 1
ATOM 593 N N . LEU A 1 76 ? 0.703 3.847 5.464 1.00 98.56 76 LEU A N 1
ATOM 594 C CA . LEU A 1 76 ? -0.318 2.797 5.539 1.00 98.56 76 LEU A CA 1
ATOM 595 C C . LEU A 1 76 ? 0.015 1.756 6.613 1.00 98.56 76 LEU A C 1
ATOM 597 O O . LEU A 1 76 ? -0.856 1.332 7.364 1.00 98.56 76 LEU A O 1
ATOM 601 N N . ARG A 1 77 ? 1.288 1.364 6.726 1.00 98.31 77 ARG A N 1
ATOM 602 C CA . ARG A 1 77 ? 1.778 0.514 7.819 1.00 98.31 77 ARG A CA 1
ATOM 603 C C . ARG A 1 77 ? 1.428 1.108 9.182 1.00 98.31 77 ARG A C 1
ATOM 605 O O . ARG A 1 77 ? 1.027 0.363 10.072 1.00 98.31 77 ARG A O 1
ATOM 612 N N . ASP A 1 78 ? 1.645 2.406 9.367 1.00 98.38 78 ASP A N 1
ATOM 613 C CA . ASP A 1 78 ? 1.395 3.061 10.648 1.00 98.38 78 ASP A CA 1
ATOM 614 C C . ASP A 1 78 ? -0.105 3.140 10.943 1.00 98.38 78 ASP A C 1
ATOM 616 O O . ASP A 1 78 ? -0.498 2.778 12.050 1.00 98.38 78 ASP A O 1
ATOM 620 N N . GLU A 1 79 ? -0.946 3.450 9.950 1.00 97.69 79 GLU A N 1
ATOM 621 C CA . GLU A 1 79 ? -2.409 3.379 10.098 1.00 97.69 79 GLU A CA 1
ATOM 622 C C . GLU A 1 79 ? -2.884 1.967 10.455 1.00 97.69 79 GLU A C 1
ATOM 624 O O . GLU A 1 79 ? -3.665 1.802 11.390 1.00 97.69 79 GLU A O 1
ATOM 629 N N . LEU A 1 80 ? -2.377 0.925 9.784 1.00 96.38 80 LEU A N 1
ATOM 630 C CA . LEU A 1 80 ? -2.738 -0.465 10.089 1.00 96.38 80 LEU A CA 1
ATOM 631 C C . LEU A 1 80 ? -2.418 -0.843 11.539 1.00 96.38 80 LEU A C 1
ATOM 633 O O . LEU A 1 80 ? -3.167 -1.602 12.149 1.00 96.38 80 LEU A O 1
ATOM 637 N N . ARG A 1 81 ? -1.342 -0.300 12.123 1.00 95.94 81 ARG A N 1
ATOM 638 C CA . ARG A 1 81 ? -1.000 -0.538 13.536 1.00 95.94 81 ARG A CA 1
ATOM 639 C C . ARG A 1 81 ? -1.947 0.143 14.518 1.00 95.94 81 ARG A C 1
ATOM 641 O O . ARG A 1 81 ? -1.959 -0.244 15.684 1.00 95.94 81 ARG A O 1
ATOM 648 N N . THR A 1 82 ? -2.717 1.134 14.074 1.00 94.69 82 THR A N 1
ATOM 649 C CA . THR A 1 82 ? -3.757 1.759 14.903 1.00 94.69 82 THR A CA 1
ATOM 650 C C . THR A 1 82 ? -5.035 0.920 14.971 1.00 94.69 82 THR A C 1
ATOM 652 O O . THR A 1 82 ? -5.818 1.085 15.905 1.00 94.69 82 THR A O 1
ATOM 655 N N . LEU A 1 83 ? -5.234 -0.009 14.026 1.00 93.44 83 LEU A N 1
ATOM 656 C CA . LEU A 1 83 ? -6.400 -0.888 13.991 1.00 93.44 83 LEU A CA 1
ATOM 657 C C . LEU A 1 83 ? -6.307 -1.987 15.058 1.00 93.44 83 LEU A C 1
ATOM 659 O O . LEU A 1 83 ? -5.250 -2.572 15.313 1.00 93.44 83 LEU A O 1
ATOM 663 N N . SER A 1 84 ? -7.444 -2.306 15.674 1.00 89.94 84 SER A N 1
ATOM 664 C CA . SER A 1 84 ? -7.527 -3.313 16.729 1.00 89.94 84 SER A CA 1
ATOM 665 C C . SER A 1 84 ? -7.364 -4.726 16.166 1.00 89.94 84 SER A C 1
ATOM 667 O O . SER A 1 84 ? -8.116 -5.178 15.309 1.00 89.94 84 SER A O 1
ATOM 669 N N . CYS A 1 85 ? -6.386 -5.474 16.673 1.00 89.38 85 CYS A N 1
ATOM 670 C CA . CYS A 1 85 ? -6.223 -6.871 16.283 1.00 89.38 85 CYS A CA 1
ATOM 671 C C . CYS A 1 85 ? -7.298 -7.757 16.921 1.00 89.38 85 CYS A C 1
ATOM 673 O O . CYS A 1 85 ? -7.618 -7.634 18.105 1.00 89.38 85 CYS A O 1
ATOM 675 N N . THR A 1 86 ? -7.793 -8.720 16.148 1.00 84.06 86 THR A N 1
ATOM 676 C CA . THR A 1 86 ? -8.714 -9.758 16.619 1.00 84.06 86 THR A CA 1
ATOM 677 C C . THR A 1 86 ? -8.124 -11.140 16.347 1.00 84.06 86 THR A C 1
ATOM 679 O O . THR A 1 86 ? -7.150 -11.291 15.612 1.00 84.06 86 THR A O 1
ATOM 682 N N . TYR A 1 87 ? -8.727 -12.198 16.896 1.00 84.38 87 TYR A N 1
ATOM 683 C CA . TYR A 1 87 ? -8.308 -13.568 16.570 1.00 84.38 87 TYR A CA 1
ATOM 684 C C . TYR A 1 87 ? -8.530 -13.934 15.088 1.00 84.38 87 TYR A C 1
ATOM 686 O O . TYR A 1 87 ? -7.971 -14.923 14.622 1.00 84.38 87 TYR A O 1
ATOM 694 N N . LYS A 1 88 ? -9.346 -13.153 14.361 1.00 84.75 88 LYS A N 1
ATOM 695 C CA . LYS A 1 88 ? -9.627 -13.328 12.929 1.00 84.75 88 LYS A CA 1
ATOM 696 C C . LYS A 1 88 ? -8.775 -12.433 12.036 1.00 84.75 88 LYS A C 1
ATOM 698 O O . LYS A 1 88 ? -8.618 -12.757 10.867 1.00 84.75 88 LYS A O 1
ATOM 703 N N . CYS A 1 89 ? -8.228 -11.339 12.567 1.00 88.06 89 CYS A N 1
ATOM 704 C CA . CYS A 1 89 ? -7.502 -10.359 11.773 1.00 88.06 89 CYS A CA 1
ATOM 705 C C . CYS A 1 89 ? -6.303 -9.780 12.530 1.00 88.06 89 CYS A C 1
ATOM 707 O O . CYS A 1 89 ? -6.436 -9.172 13.594 1.00 88.06 89 CYS A O 1
ATOM 709 N N . ARG A 1 90 ? -5.118 -9.989 11.952 1.00 93.38 90 ARG A N 1
ATOM 710 C CA . ARG A 1 90 ? -3.814 -9.595 12.493 1.00 93.38 90 ARG A CA 1
ATOM 711 C C . ARG A 1 90 ? -3.285 -8.38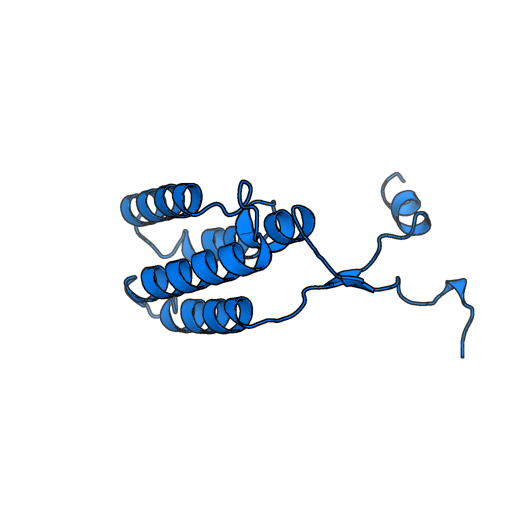7 11.725 1.00 93.38 90 ARG A C 1
ATOM 713 O O . ARG A 1 90 ? -2.458 -8.525 10.825 1.00 93.38 90 ARG A O 1
ATOM 720 N N . HIS A 1 91 ? -3.807 -7.204 12.053 1.00 94.56 91 HIS A N 1
ATOM 721 C CA . HIS A 1 91 ? -3.388 -5.948 11.417 1.00 94.56 91 HIS A CA 1
ATOM 722 C C . HIS A 1 91 ? -1.920 -5.608 11.702 1.00 94.56 91 HIS A C 1
ATOM 724 O O . HIS A 1 91 ? -1.253 -5.015 10.860 1.00 94.56 91 HIS A O 1
ATOM 730 N N . ASP A 1 92 ? -1.391 -6.061 12.841 1.00 94.50 92 ASP A N 1
ATOM 731 C CA . ASP A 1 92 ? 0.034 -6.011 13.172 1.00 94.50 92 ASP A CA 1
ATOM 732 C C . ASP A 1 92 ? 0.892 -6.751 12.132 1.00 94.50 92 ASP A C 1
ATOM 734 O O . ASP A 1 92 ? 1.837 -6.185 11.583 1.00 94.50 92 ASP A O 1
ATOM 738 N N . ALA A 1 93 ? 0.509 -7.981 11.787 1.00 94.94 93 ALA A N 1
ATOM 739 C CA . ALA A 1 93 ? 1.198 -8.772 10.774 1.00 94.94 93 ALA A CA 1
ATOM 740 C C . ALA A 1 93 ? 1.046 -8.170 9.366 1.00 94.94 93 ALA A C 1
ATOM 742 O O . ALA A 1 93 ? 2.004 -8.161 8.591 1.00 94.94 93 ALA A O 1
ATOM 743 N N . ALA A 1 94 ? -0.134 -7.631 9.036 1.00 96.25 94 ALA A N 1
ATOM 744 C CA . ALA A 1 94 ? -0.339 -6.905 7.783 1.00 96.25 94 ALA A CA 1
ATOM 745 C C . ALA A 1 94 ? 0.586 -5.679 7.693 1.00 96.25 94 ALA A C 1
ATOM 747 O O . ALA A 1 94 ? 1.241 -5.478 6.671 1.00 96.25 94 ALA A O 1
ATOM 748 N N . ALA A 1 95 ? 0.721 -4.905 8.774 1.00 97.69 95 ALA A N 1
ATOM 749 C CA . ALA A 1 95 ? 1.642 -3.777 8.836 1.00 97.69 95 ALA A CA 1
ATOM 750 C C . ALA A 1 95 ? 3.103 -4.212 8.627 1.00 97.69 95 ALA A C 1
ATOM 752 O O . ALA A 1 95 ? 3.842 -3.561 7.886 1.00 97.69 95 ALA A O 1
ATOM 753 N N . ASP A 1 96 ? 3.529 -5.327 9.219 1.00 97.31 96 ASP A N 1
ATOM 754 C CA . ASP A 1 96 ? 4.886 -5.848 9.022 1.00 97.31 96 ASP A CA 1
ATOM 755 C C . ASP A 1 96 ? 5.143 -6.269 7.564 1.00 97.31 96 ASP A C 1
ATOM 757 O O . ASP A 1 96 ? 6.219 -5.995 7.023 1.00 97.31 96 ASP A O 1
ATOM 761 N N . LEU A 1 97 ? 4.146 -6.840 6.879 1.00 96.88 97 LEU A N 1
ATOM 762 C CA . LEU A 1 97 ? 4.232 -7.109 5.439 1.00 96.88 97 LEU A CA 1
ATOM 763 C C . LEU A 1 97 ? 4.338 -5.810 4.636 1.00 96.88 97 LEU A C 1
ATOM 765 O O . LEU A 1 97 ? 5.237 -5.684 3.805 1.00 96.88 97 LEU A O 1
ATOM 769 N N . ILE A 1 98 ? 3.494 -4.813 4.909 1.00 98.25 98 ILE A N 1
ATOM 770 C CA . ILE A 1 98 ? 3.571 -3.505 4.239 1.00 98.25 98 ILE A CA 1
ATOM 771 C C . ILE A 1 98 ? 4.939 -2.846 4.459 1.00 98.25 98 ILE A C 1
ATOM 773 O O . ILE A 1 98 ? 5.506 -2.270 3.529 1.00 98.25 98 ILE A O 1
ATOM 777 N N . HIS A 1 99 ? 5.533 -2.993 5.645 1.00 98.31 99 HIS A N 1
ATOM 778 C CA . HIS A 1 99 ? 6.891 -2.525 5.906 1.00 98.31 99 HIS A CA 1
ATOM 779 C C . HIS A 1 99 ? 7.927 -3.204 4.997 1.00 98.31 99 HIS A C 1
ATOM 781 O O . HIS A 1 99 ? 8.788 -2.522 4.442 1.00 98.31 99 HIS A O 1
ATOM 787 N N . MET A 1 100 ? 7.825 -4.520 4.786 1.00 98.06 100 MET A N 1
ATOM 788 C CA . MET A 1 100 ? 8.689 -5.242 3.843 1.00 98.06 100 MET A CA 1
ATOM 789 C C . MET A 1 100 ? 8.516 -4.733 2.404 1.00 98.06 100 MET A C 1
ATOM 791 O O . MET A 1 100 ? 9.508 -4.513 1.703 1.00 98.06 100 MET A O 1
ATOM 795 N N . TYR A 1 101 ? 7.278 -4.478 1.971 1.00 97.25 101 TYR A N 1
ATOM 796 C CA . TYR A 1 101 ? 6.996 -3.892 0.656 1.00 97.25 101 TYR A CA 1
ATOM 797 C C . TYR A 1 101 ? 7.598 -2.488 0.508 1.00 97.25 101 TYR A C 1
ATOM 799 O O . TYR A 1 101 ? 8.233 -2.209 -0.507 1.00 97.25 101 TYR A O 1
ATOM 807 N N . ALA A 1 102 ? 7.503 -1.636 1.533 1.00 97.88 102 ALA A N 1
ATOM 808 C CA . ALA A 1 102 ? 8.053 -0.277 1.508 1.00 97.88 102 ALA A CA 1
ATOM 809 C C . ALA A 1 102 ? 9.581 -0.234 1.307 1.00 97.88 102 ALA A C 1
ATOM 811 O O . ALA A 1 102 ? 10.116 0.737 0.774 1.00 97.88 102 ALA A O 1
ATOM 812 N N . TYR A 1 103 ? 10.297 -1.281 1.726 1.00 97.06 103 TYR A N 1
ATOM 813 C CA . TYR A 1 103 ? 11.750 -1.403 1.550 1.00 97.06 103 TYR A CA 1
ATOM 814 C C . TYR A 1 103 ? 12.158 -2.355 0.417 1.00 97.06 103 TYR A C 1
ATOM 816 O O . TYR A 1 103 ? 13.349 -2.612 0.212 1.00 97.06 103 TYR A O 1
ATOM 824 N N . THR A 1 104 ? 11.196 -2.855 -0.359 1.00 95.50 104 THR A N 1
ATOM 825 C CA . THR A 1 104 ? 11.479 -3.660 -1.545 1.00 95.50 104 THR A CA 1
ATOM 826 C C . THR A 1 104 ? 11.990 -2.760 -2.669 1.00 95.50 104 THR A C 1
ATOM 828 O O . THR A 1 104 ? 11.295 -1.874 -3.151 1.00 95.50 104 THR A O 1
ATOM 831 N N . LYS A 1 105 ? 13.231 -2.998 -3.111 1.00 91.06 105 LYS A N 1
ATOM 832 C CA . LYS A 1 105 ? 13.919 -2.141 -4.097 1.00 91.06 105 LYS A CA 1
ATOM 833 C C . LYS A 1 105 ? 13.337 -2.215 -5.506 1.00 91.06 105 LYS A C 1
ATOM 835 O O . LYS A 1 105 ? 13.460 -1.270 -6.276 1.00 91.06 105 LYS A O 1
ATOM 840 N N . CYS A 1 106 ? 12.822 -3.376 -5.897 1.00 92.69 106 CYS A N 1
ATOM 841 C CA . CYS A 1 106 ? 12.385 -3.632 -7.262 1.00 92.69 106 CYS A CA 1
ATOM 842 C C . CYS A 1 106 ? 11.217 -4.608 -7.257 1.00 92.69 106 CYS A C 1
ATOM 844 O O . CYS A 1 106 ? 11.311 -5.683 -6.668 1.00 92.69 106 CYS A O 1
ATOM 846 N N . PHE A 1 107 ? 10.172 -4.262 -7.999 1.00 93.25 107 PHE A N 1
ATOM 847 C CA . PHE A 1 107 ? 9.044 -5.142 -8.271 1.00 93.25 107 PHE A CA 1
ATOM 848 C C . PHE A 1 107 ? 9.120 -5.645 -9.703 1.00 93.25 107 PHE A C 1
ATOM 850 O O . PHE A 1 107 ? 9.559 -4.918 -10.596 1.00 93.25 107 PHE A O 1
ATOM 857 N N . PHE A 1 108 ? 8.695 -6.882 -9.931 1.00 92.88 108 PHE A N 1
ATOM 858 C CA . PHE A 1 108 ? 8.754 -7.519 -11.241 1.00 92.88 108 PHE A CA 1
ATOM 859 C C . PHE A 1 108 ? 7.420 -8.169 -11.582 1.00 92.88 108 PHE A C 1
ATOM 861 O O . PHE A 1 108 ? 6.732 -8.689 -10.708 1.00 92.88 108 PHE A O 1
ATOM 868 N N . ARG A 1 109 ? 7.085 -8.192 -12.872 1.00 90.56 109 ARG A N 1
ATOM 869 C CA . ARG A 1 109 ? 5.950 -8.949 -13.409 1.00 90.56 109 ARG A CA 1
ATOM 870 C C . ARG A 1 109 ? 6.394 -9.759 -14.620 1.00 90.56 109 ARG A C 1
ATOM 872 O O . ARG A 1 109 ? 7.242 -9.308 -15.390 1.00 90.56 109 ARG A O 1
ATOM 879 N N . ALA A 1 110 ? 5.819 -10.943 -14.811 1.00 88.81 110 ALA A N 1
ATOM 880 C CA . ALA A 1 110 ? 6.027 -11.715 -16.031 1.00 88.81 110 ALA A CA 1
ATOM 881 C C . ALA A 1 110 ? 5.426 -10.984 -17.243 1.00 88.81 110 ALA A C 1
ATOM 883 O O . ALA A 1 110 ? 4.307 -10.469 -17.188 1.00 88.81 110 ALA A O 1
ATOM 884 N N . ARG A 1 111 ? 6.163 -10.938 -18.354 1.00 80.00 111 ARG A N 1
ATOM 885 C CA . ARG A 1 111 ? 5.671 -10.379 -19.615 1.00 80.00 111 ARG A CA 1
ATOM 886 C C . ARG A 1 111 ? 4.618 -11.323 -20.190 1.00 80.00 111 ARG A C 1
ATOM 888 O O . ARG A 1 111 ? 4.919 -12.482 -20.440 1.00 80.00 111 ARG A O 1
ATOM 895 N N . VAL A 1 112 ? 3.400 -10.853 -20.442 1.00 71.44 112 VAL A N 1
ATOM 896 C CA . VAL A 1 112 ? 2.395 -11.695 -21.111 1.00 71.44 112 VAL A CA 1
ATOM 897 C C . VAL A 1 112 ? 2.813 -11.881 -22.574 1.00 71.44 112 VAL A C 1
ATOM 899 O O . VAL A 1 112 ? 2.817 -10.931 -23.359 1.00 71.44 112 VAL A O 1
ATOM 902 N N . SER A 1 113 ? 3.221 -13.095 -22.943 1.00 57.91 113 SER A N 1
ATOM 90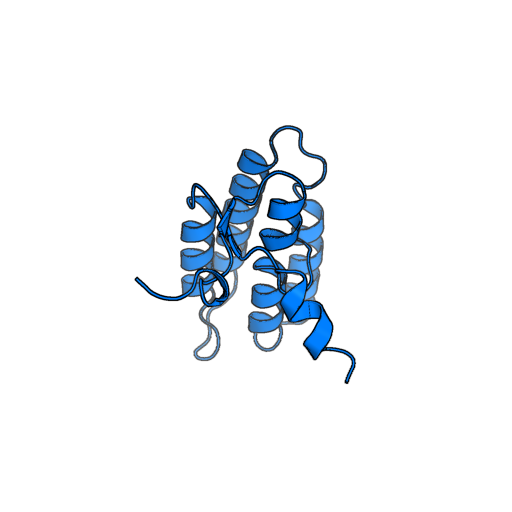3 C CA . SER A 1 113 ? 3.534 -13.453 -24.331 1.00 57.91 113 SER A CA 1
ATOM 904 C C . SER A 1 113 ? 2.248 -13.519 -25.160 1.00 57.91 113 SER A C 1
ATOM 906 O O . SER A 1 113 ? 1.256 -14.093 -24.716 1.00 57.91 113 SER A O 1
ATOM 908 N N . LYS A 1 114 ? 2.263 -12.991 -26.396 1.00 54.62 114 LYS A N 1
ATOM 909 C CA . LYS A 1 114 ? 1.101 -12.993 -27.316 1.00 54.62 114 LYS A CA 1
ATOM 910 C C . LYS A 1 114 ? 0.486 -14.385 -27.550 1.00 54.62 114 LYS A C 1
ATOM 912 O O . LYS A 1 114 ? -0.694 -14.467 -27.863 1.00 54.62 114 LYS A O 1
ATOM 917 N N . SER A 1 115 ? 1.246 -15.466 -27.365 1.00 52.47 115 SER A N 1
ATOM 918 C CA . SER A 1 115 ? 0.751 -16.845 -27.462 1.00 52.47 115 SER A CA 1
ATOM 919 C C . SER A 1 115 ? -0.304 -17.194 -26.402 1.00 52.47 115 SER A C 1
ATOM 921 O O . SER A 1 115 ? -1.225 -17.947 -26.702 1.00 52.47 115 SER A O 1
ATOM 923 N N . PHE A 1 116 ? -0.244 -16.605 -25.202 1.00 47.91 116 PHE A N 1
ATOM 924 C CA . PHE A 1 116 ? -1.219 -16.861 -24.131 1.00 47.91 116 PHE A CA 1
ATOM 925 C C . PHE A 1 116 ? -2.554 -16.134 -24.329 1.00 47.91 116 PHE A C 1
ATOM 927 O O . PHE A 1 116 ? -3.579 -16.603 -23.848 1.00 47.91 116 PHE A O 1
ATOM 934 N N . LEU A 1 117 ? -2.576 -15.035 -25.090 1.00 48.78 117 LEU A N 1
ATOM 935 C CA . LEU A 1 117 ? -3.819 -14.320 -25.408 1.00 48.78 117 LEU A CA 1
ATOM 936 C C . LEU A 1 117 ? -4.712 -15.095 -26.394 1.00 48.78 117 LEU A C 1
ATOM 938 O O . LEU A 1 117 ? -5.908 -14.834 -26.454 1.00 48.78 117 LEU A O 1
ATOM 942 N N . SER A 1 118 ? -4.158 -16.067 -27.131 1.00 43.22 118 SER A N 1
ATOM 943 C CA . SER A 1 118 ? -4.934 -16.898 -28.064 1.00 43.22 118 SER A CA 1
ATOM 944 C C . SER A 1 118 ? -5.747 -18.014 -27.396 1.00 43.22 118 SER A C 1
ATOM 946 O O . SER A 1 118 ? -6.694 -18.499 -27.999 1.00 43.22 118 SER A O 1
ATOM 948 N N . PHE A 1 119 ? -5.442 -18.377 -26.143 1.00 45.00 119 PHE A N 1
ATOM 949 C CA . PHE A 1 119 ? -6.168 -19.421 -25.402 1.00 45.00 119 PHE A CA 1
ATOM 950 C C . PHE A 1 119 ? -7.334 -18.887 -24.552 1.00 45.00 119 PHE A C 1
ATOM 952 O O . PHE A 1 119 ? -8.031 -19.668 -23.917 1.00 45.00 119 PHE A O 1
ATOM 959 N N . SER A 1 120 ? -7.563 -17.568 -24.540 1.00 44.00 120 SER A N 1
ATOM 960 C CA . SER A 1 120 ? -8.653 -16.929 -23.783 1.00 44.00 120 SER A CA 1
ATOM 961 C C . SER A 1 120 ? -9.870 -16.551 -24.650 1.00 44.00 120 SER A C 1
ATOM 963 O O . SER A 1 120 ? -10.777 -15.885 -24.154 1.00 44.00 120 SER A O 1
ATOM 965 N N . GLN A 1 121 ? -9.901 -16.932 -25.933 1.00 40.00 121 GLN A N 1
ATOM 966 C CA . GLN A 1 121 ? -11.037 -16.688 -26.842 1.00 40.00 121 GLN A CA 1
ATOM 967 C C . GLN A 1 121 ? -11.456 -17.955 -27.611 1.00 40.00 121 GLN A C 1
ATOM 969 O O . GLN A 1 121 ? -11.668 -17.907 -28.820 1.00 40.00 121 GLN A O 1
ATOM 974 N N . SER A 1 122 ? -11.536 -19.109 -26.945 1.00 35.25 122 SER A N 1
ATOM 975 C CA . SER A 1 122 ? -12.027 -20.364 -27.546 1.00 35.25 122 SER A CA 1
ATOM 976 C C . SER A 1 122 ? -13.136 -20.974 -26.712 1.00 35.25 122 SER A C 1
ATOM 978 O O . SER A 1 122 ? -12.916 -21.092 -25.488 1.00 35.25 122 SER A O 1
#

Nearest PDB structures (foldseek):
  7nsn-assembly1_A  TM=5.748E-01  e=5.630E+00  Neobacillus novalis
  3axy-assembly1_D  TM=3.612E-01  e=5.630E+00  Oryza sativa Japonica Group

InterPro domains:
  IPR045606 ATXR3, C-terminal [PF19633] (1-118)